Protein AF-A0A327WNT6-F1 (afdb_monomer_lite)

Secondary structure (DSSP, 8-state):
-PPPSSGGGS-TT---S-HHHHHHHHHHHHHHHHHHHHHHHHHHHHH---TTSPPGGGGS-HHHHHHHHHHHHTT-HHHHHHHH---

Foldseek 3Di:
DDDDPDPVPPPPVPPVADPVNVVVVVVVVLVVVLVVLVVVVVVCVVVPVDPPDLRVLVVDDPVSSVVSCCVPVVPPVPVVVVNVPPD

Structure (mmCIF, N/CA/C/O backbone):
data_AF-A0A327WNT6-F1
#
_entry.id   AF-A0A327WNT6-F1
#
loop_
_atom_site.group_PDB
_atom_site.id
_atom_site.type_symbol
_atom_site.label_atom_id
_atom_site.label_alt_id
_atom_site.label_comp_id
_atom_site.label_asym_id
_atom_site.label_entity_id
_atom_site.label_seq_id
_atom_site.pdbx_PDB_ins_code
_atom_site.Cartn_x
_atom_site.Cartn_y
_atom_site.Cartn_z
_atom_site.occupancy
_atom_site.B_iso_or_equiv
_atom_site.auth_seq_id
_atom_site.auth_comp_id
_atom_site.auth_asym_id
_atom_site.auth_atom_id
_atom_site.pdbx_PDB_model_num
ATOM 1 N N . MET A 1 1 ? -25.285 -26.375 23.041 1.00 40.78 1 MET A N 1
ATOM 2 C CA . MET A 1 1 ? -25.088 -24.921 22.870 1.00 40.78 1 MET A CA 1
ATOM 3 C C . MET A 1 1 ? -26.391 -24.250 23.251 1.00 40.78 1 MET A C 1
ATOM 5 O O . MET A 1 1 ? -27.400 -24.555 22.630 1.00 40.78 1 MET A O 1
ATOM 9 N N . CYS A 1 2 ? -26.402 -23.461 24.322 1.00 55.81 2 CYS A N 1
ATOM 10 C CA . CYS A 1 2 ? -27.621 -22.830 24.825 1.00 55.81 2 CYS A CA 1
ATOM 11 C C . CYS A 1 2 ? -27.696 -21.404 24.282 1.00 55.81 2 CYS A C 1
ATOM 13 O O . CYS A 1 2 ? -26.819 -20.596 24.575 1.00 55.81 2 CYS A O 1
ATOM 15 N N . PHE A 1 3 ? -28.720 -21.119 23.478 1.00 61.81 3 PHE A N 1
ATOM 16 C CA . PHE A 1 3 ? -29.097 -19.746 23.150 1.00 61.81 3 PHE A CA 1
ATOM 17 C C . PHE A 1 3 ? -29.513 -19.015 24.440 1.00 61.81 3 PHE A C 1
ATOM 19 O O . PHE A 1 3 ? -30.145 -19.642 25.298 1.00 61.81 3 PHE A O 1
ATOM 26 N N . PRO A 1 4 ? -29.166 -17.728 24.610 1.00 75.56 4 PRO A N 1
ATOM 27 C CA . PRO A 1 4 ? -29.518 -16.988 25.813 1.00 75.56 4 PRO A CA 1
ATOM 28 C C . PRO A 1 4 ? -31.048 -16.861 25.961 1.00 75.56 4 PRO A C 1
ATOM 30 O O . PRO A 1 4 ? -31.745 -16.656 24.966 1.00 75.56 4 PRO A O 1
ATOM 33 N N . PRO A 1 5 ? -31.589 -16.968 27.190 1.00 75.44 5 PRO A N 1
ATOM 34 C CA . PRO A 1 5 ? -33.027 -16.918 27.469 1.00 75.44 5 PRO A CA 1
ATOM 35 C C . PRO A 1 5 ? -33.699 -15.568 27.166 1.00 75.44 5 PRO A C 1
ATOM 37 O O . PRO A 1 5 ? -34.927 -15.497 27.176 1.00 75.44 5 PRO A O 1
ATOM 40 N N . SER A 1 6 ? -32.944 -14.498 26.897 1.00 75.19 6 SER A N 1
ATOM 41 C CA . SER A 1 6 ? -33.509 -13.208 26.491 1.00 75.19 6 SER A CA 1
ATOM 42 C C . SER A 1 6 ? -32.599 -12.427 25.539 1.00 75.19 6 SER A C 1
ATOM 44 O O . SER A 1 6 ? -31.373 -12.492 25.621 1.00 75.19 6 SER A O 1
ATOM 46 N N . LEU A 1 7 ? -33.215 -11.611 24.674 1.00 65.88 7 LEU A N 1
ATOM 47 C CA . LEU A 1 7 ? -32.515 -10.705 23.748 1.00 65.88 7 LEU A CA 1
ATOM 48 C C . LEU A 1 7 ? -31.669 -9.641 24.469 1.00 65.88 7 LEU A C 1
ATOM 50 O O . LEU A 1 7 ? -30.756 -9.087 23.878 1.00 65.88 7 LEU A O 1
ATOM 54 N N . SER A 1 8 ? -31.948 -9.367 25.746 1.00 68.12 8 SER A N 1
ATOM 55 C CA . SER A 1 8 ? -31.175 -8.437 26.580 1.00 68.12 8 SER A CA 1
ATOM 56 C C . SER A 1 8 ? -29.828 -8.999 27.050 1.00 68.12 8 SER A C 1
ATOM 58 O O . SER A 1 8 ? -29.014 -8.250 27.573 1.00 68.12 8 SER A O 1
ATOM 60 N N . GLN A 1 9 ? -29.619 -10.314 26.926 1.00 64.69 9 GLN A N 1
ATOM 61 C CA . GLN A 1 9 ? -28.339 -10.982 27.190 1.00 64.69 9 GLN A CA 1
ATOM 62 C C . GLN A 1 9 ? -27.516 -11.172 25.911 1.00 64.69 9 GLN A C 1
ATOM 64 O O . GLN A 1 9 ? -26.388 -11.656 25.972 1.00 64.69 9 GLN A O 1
ATOM 69 N N . ILE A 1 10 ? -28.087 -10.822 24.756 1.00 64.94 10 ILE A N 1
ATOM 70 C CA . ILE A 1 10 ? -27.353 -10.739 23.502 1.00 64.94 10 ILE A CA 1
ATOM 71 C C . IL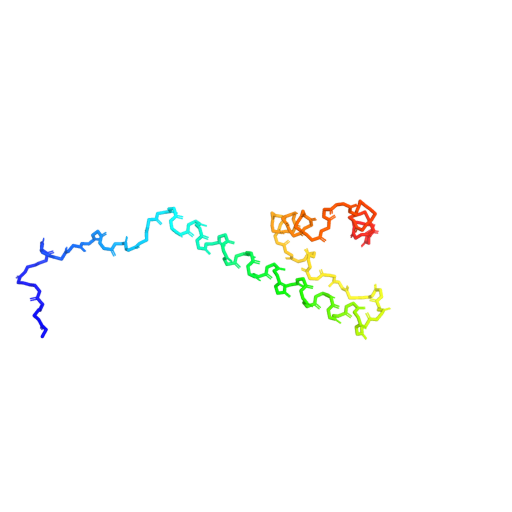E A 1 10 ? -26.638 -9.396 23.528 1.00 64.94 10 ILE A C 1
ATOM 73 O O . ILE A 1 10 ? -27.264 -8.344 23.397 1.00 64.94 10 ILE A O 1
ATOM 77 N N . ASP A 1 11 ? -25.331 -9.441 23.758 1.00 63.44 11 ASP A N 1
ATOM 78 C CA . ASP A 1 11 ? -24.498 -8.257 23.656 1.00 63.44 11 ASP A CA 1
ATOM 79 C C . ASP A 1 11 ? -24.334 -7.882 22.178 1.00 63.44 11 ASP A C 1
ATOM 81 O O . ASP A 1 11 ? -23.564 -8.488 21.436 1.00 63.44 11 ASP A O 1
ATOM 85 N N . PHE A 1 12 ? -25.107 -6.894 21.728 1.00 56.75 12 PHE A N 1
ATOM 86 C CA . PHE A 1 12 ? -24.985 -6.339 20.379 1.00 56.75 12 PHE A CA 1
ATOM 87 C C . PHE A 1 12 ? -23.760 -5.418 20.229 1.00 56.75 12 PHE A C 1
ATOM 89 O O . PHE A 1 12 ? -23.491 -4.961 19.118 1.00 56.75 12 PHE A O 1
ATOM 96 N N . TYR A 1 13 ? -23.006 -5.154 21.309 1.00 58.38 13 TYR A N 1
ATOM 97 C CA . TYR A 1 13 ? -21.713 -4.465 21.249 1.00 58.38 13 TYR A CA 1
ATOM 98 C C . 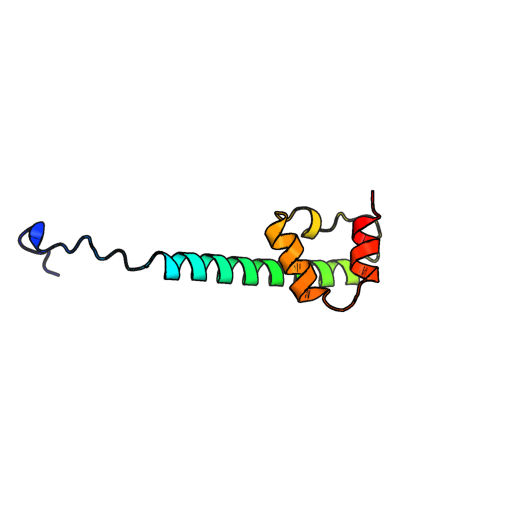TYR A 1 13 ? -20.551 -5.385 20.870 1.00 58.38 13 TYR A C 1
ATOM 100 O O . TYR A 1 13 ? -19.425 -4.905 20.760 1.00 58.38 13 TYR A O 1
ATOM 108 N N . ASP A 1 14 ? -20.817 -6.650 20.530 1.00 59.47 14 ASP A N 1
ATOM 109 C CA . ASP A 1 14 ? -19.861 -7.539 19.859 1.00 59.47 14 ASP A CA 1
ATOM 110 C C . ASP A 1 14 ? -19.595 -7.119 18.391 1.00 59.47 14 ASP A C 1
ATOM 112 O O . ASP A 1 1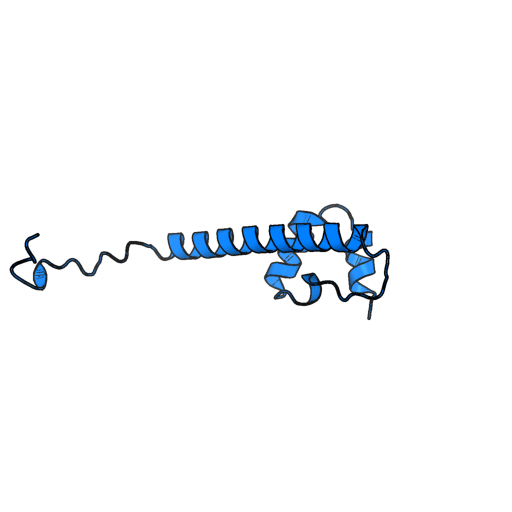4 ? -19.458 -7.935 17.481 1.00 59.47 14 ASP A O 1
ATOM 116 N N . SER A 1 15 ? -19.520 -5.811 18.120 1.00 63.31 15 SER A N 1
ATOM 117 C CA . SER A 1 15 ? -18.753 -5.315 16.982 1.00 63.31 15 SER A CA 1
ATOM 118 C C . SER A 1 15 ? -17.286 -5.495 17.344 1.00 63.31 15 SER A C 1
ATOM 120 O O . SER A 1 15 ? -16.642 -4.591 17.863 1.00 63.31 15 SER A O 1
ATOM 122 N N . GLN A 1 16 ? -16.776 -6.699 17.086 1.00 68.38 16 GLN A N 1
ATOM 123 C CA . GLN A 1 16 ? -15.416 -7.169 17.389 1.00 68.38 16 GLN A CA 1
ATOM 124 C C . GLN A 1 16 ? -14.281 -6.328 16.769 1.00 68.38 16 GLN A C 1
ATOM 126 O O . GLN A 1 16 ? -13.113 -6.675 16.917 1.00 68.38 16 GLN A O 1
ATOM 131 N N . LEU A 1 17 ? -14.600 -5.246 16.055 1.00 65.81 17 LEU A N 1
ATOM 132 C CA . LEU A 1 17 ? -13.645 -4.345 15.428 1.00 65.81 17 LEU A CA 1
ATOM 133 C C . LEU A 1 17 ? -14.028 -2.906 15.752 1.00 65.81 17 LEU A C 1
ATOM 135 O O . LEU A 1 17 ? -15.104 -2.426 15.384 1.00 65.81 17 LEU A O 1
ATOM 139 N N . THR A 1 18 ? -13.119 -2.207 16.418 1.00 81.31 18 THR A N 1
ATOM 140 C CA . THR A 1 18 ? -13.223 -0.763 16.588 1.00 81.31 18 THR A CA 1
ATOM 141 C C . THR A 1 18 ? -12.992 -0.058 15.245 1.00 81.31 18 THR A C 1
ATOM 143 O O . THR A 1 18 ? -12.455 -0.627 14.289 1.00 81.31 18 THR A O 1
ATOM 146 N N . GLY A 1 19 ? -13.378 1.218 15.146 1.00 79.38 19 GLY A N 1
ATOM 147 C CA . GLY A 1 19 ? -13.075 2.025 13.957 1.00 79.38 19 GLY A CA 1
ATOM 148 C C . GLY A 1 19 ? -11.569 2.151 13.682 1.00 79.38 19 GLY A C 1
ATOM 149 O O . GLY A 1 19 ? -11.161 2.280 12.525 1.00 79.38 19 GLY A O 1
ATOM 150 N N . GLU A 1 20 ? -10.742 2.062 14.726 1.00 84.62 20 GLU A N 1
ATOM 151 C CA . GLU A 1 20 ? -9.281 2.037 14.618 1.00 84.62 20 GLU A CA 1
ATOM 152 C C . GLU A 1 20 ? -8.795 0.721 13.997 1.00 84.62 20 GLU A C 1
ATOM 154 O O . GLU A 1 20 ? -8.001 0.756 13.057 1.00 84.62 20 GLU A O 1
ATOM 159 N N . ASP A 1 21 ? -9.349 -0.419 14.421 1.00 83.25 21 ASP A N 1
ATOM 160 C CA . ASP A 1 21 ? -9.003 -1.737 13.868 1.00 83.25 21 ASP A CA 1
ATOM 161 C C . ASP A 1 21 ? -9.347 -1.841 12.376 1.00 83.25 21 ASP A C 1
ATOM 163 O O . ASP A 1 21 ? -8.560 -2.350 11.576 1.00 83.25 21 ASP A O 1
ATOM 167 N N . LEU A 1 22 ? -10.504 -1.304 11.973 1.00 82.75 22 LEU A N 1
ATOM 168 C CA . LEU A 1 22 ? -10.904 -1.240 10.563 1.00 82.75 22 LEU A CA 1
ATOM 169 C C . LEU A 1 22 ? -9.970 -0.344 9.748 1.00 82.75 22 LEU A C 1
ATOM 171 O O . LEU A 1 22 ? -9.577 -0.703 8.637 1.00 82.75 22 LEU A O 1
ATOM 175 N N . SER A 1 23 ? -9.593 0.807 10.304 1.00 84.69 23 SER A N 1
ATOM 176 C CA . SER A 1 23 ? -8.669 1.734 9.648 1.00 84.69 23 SER A CA 1
ATOM 177 C C . SER A 1 23 ? -7.297 1.089 9.447 1.00 84.69 23 SER A C 1
ATOM 179 O O . SER A 1 23 ? -6.726 1.182 8.360 1.00 84.69 23 SER A O 1
ATOM 181 N N . GLN A 1 24 ? -6.799 0.367 10.452 1.00 85.31 24 GLN A N 1
ATOM 182 C CA . GLN A 1 24 ? -5.532 -0.352 10.360 1.00 85.31 24 GLN A CA 1
ATOM 183 C C . GLN A 1 24 ? -5.599 -1.503 9.347 1.00 85.31 24 GLN A C 1
ATOM 185 O O . GLN A 1 24 ? -4.696 -1.652 8.526 1.00 85.31 24 GLN A O 1
ATOM 190 N N . ALA A 1 25 ? -6.694 -2.268 9.327 1.00 86.12 25 ALA A N 1
ATOM 191 C CA . ALA A 1 25 ? -6.882 -3.351 8.364 1.00 86.12 25 ALA A CA 1
ATOM 192 C C . ALA A 1 25 ? -6.910 -2.850 6.908 1.00 86.12 25 ALA A C 1
ATOM 194 O O . ALA A 1 25 ? -6.358 -3.504 6.018 1.00 86.12 25 ALA A O 1
ATOM 195 N N . ILE A 1 26 ? -7.512 -1.679 6.658 1.00 86.56 26 ILE A N 1
ATOM 196 C CA . ILE A 1 26 ? -7.495 -1.028 5.340 1.00 86.56 26 ILE A CA 1
ATOM 197 C C . ILE A 1 26 ? -6.060 -0.666 4.948 1.00 86.56 26 ILE A C 1
ATOM 199 O O . ILE A 1 26 ? -5.626 -1.008 3.848 1.00 86.56 26 ILE A O 1
ATOM 203 N N . ILE A 1 27 ? -5.301 -0.038 5.852 1.00 89.00 27 ILE A N 1
ATOM 204 C CA . ILE A 1 27 ? -3.902 0.339 5.604 1.00 89.00 27 ILE A CA 1
ATOM 205 C C . ILE A 1 27 ? -3.051 -0.896 5.283 1.00 89.00 27 ILE A C 1
ATOM 207 O O . ILE A 1 27 ? -2.286 -0.876 4.316 1.00 89.00 27 ILE A O 1
ATOM 211 N N . ASP A 1 28 ? -3.208 -1.974 6.050 1.00 89.69 28 ASP A N 1
ATOM 212 C CA . ASP A 1 28 ? -2.467 -3.223 5.864 1.00 89.69 28 ASP A CA 1
ATOM 213 C C . ASP A 1 28 ? -2.805 -3.893 4.525 1.00 89.69 28 ASP A C 1
ATOM 215 O O . ASP A 1 28 ? -1.928 -4.433 3.842 1.00 89.69 28 ASP A O 1
ATOM 219 N N . HIS A 1 29 ? -4.080 -3.860 4.132 1.00 89.88 29 HIS A N 1
ATOM 220 C CA . HIS A 1 29 ? -4.528 -4.365 2.839 1.00 89.88 29 HIS A CA 1
ATOM 221 C C . HIS A 1 29 ? -3.936 -3.550 1.681 1.00 89.88 29 HIS A C 1
ATOM 223 O O . HIS A 1 29 ? -3.397 -4.122 0.730 1.00 89.88 29 HIS A O 1
ATOM 229 N N . GLU A 1 30 ? -3.990 -2.220 1.761 1.00 88.75 30 GLU A N 1
ATOM 230 C CA . GLU A 1 30 ? -3.389 -1.330 0.764 1.00 88.75 30 GLU A CA 1
ATOM 231 C C . GLU A 1 30 ? -1.887 -1.583 0.620 1.00 88.75 30 GLU A C 1
ATOM 233 O O . GLU A 1 30 ? -1.376 -1.683 -0.494 1.00 88.75 30 GLU A O 1
ATOM 238 N N . ASP A 1 31 ? -1.176 -1.752 1.733 1.00 88.88 31 ASP A N 1
ATOM 239 C CA . ASP A 1 31 ? 0.262 -2.002 1.734 1.00 88.88 31 ASP A CA 1
ATOM 240 C C . ASP A 1 31 ? 0.636 -3.338 1.075 1.00 88.88 31 ASP A C 1
ATOM 242 O O . ASP A 1 31 ? 1.630 -3.404 0.340 1.00 88.88 31 ASP A O 1
ATOM 246 N N . LYS A 1 32 ? -0.166 -4.389 1.295 1.00 89.88 32 LYS A N 1
ATOM 247 C CA . LYS A 1 32 ? -0.018 -5.678 0.599 1.00 89.88 32 LYS A CA 1
ATOM 248 C C . LYS A 1 32 ? -0.238 -5.519 -0.900 1.00 89.88 32 LYS A C 1
ATOM 250 O O . LYS A 1 32 ? 0.593 -5.974 -1.685 1.00 89.88 32 LYS A O 1
ATOM 255 N N . TRP A 1 33 ? -1.302 -4.822 -1.292 1.00 87.25 33 TRP A N 1
ATOM 256 C CA . TRP A 1 33 ? -1.614 -4.603 -2.700 1.00 87.25 33 TRP A CA 1
ATOM 257 C C . TRP A 1 33 ? -0.515 -3.812 -3.421 1.00 87.25 33 TRP A C 1
ATOM 259 O O . TRP A 1 33 ? -0.056 -4.214 -4.490 1.00 87.25 33 TRP A O 1
ATOM 269 N N . LEU A 1 34 ? -0.002 -2.740 -2.808 1.00 86.25 34 LEU A N 1
ATOM 270 C CA . LEU A 1 34 ? 1.119 -1.971 -3.356 1.00 86.25 34 LEU A CA 1
ATOM 271 C C . LEU A 1 34 ? 2.376 -2.837 -3.556 1.00 86.25 34 LEU A C 1
ATOM 273 O O . LEU A 1 34 ? 3.085 -2.677 -4.553 1.00 86.25 34 LEU A O 1
ATOM 277 N N . ALA A 1 35 ? 2.647 -3.777 -2.647 1.00 87.31 35 ALA A N 1
ATOM 278 C CA . ALA A 1 35 ? 3.774 -4.698 -2.777 1.00 87.31 35 ALA A CA 1
ATOM 279 C C . ALA A 1 35 ? 3.600 -5.693 -3.937 1.00 87.31 35 ALA A C 1
ATOM 281 O O . ALA A 1 35 ? 4.573 -6.012 -4.625 1.00 87.31 35 ALA A O 1
ATOM 282 N N . GLU A 1 36 ? 2.381 -6.174 -4.178 1.00 87.25 36 GLU A N 1
ATOM 283 C CA . GLU A 1 36 ? 2.066 -7.026 -5.330 1.00 87.25 36 GLU A CA 1
ATOM 284 C C . GLU A 1 36 ? 2.219 -6.271 -6.650 1.00 87.25 36 GLU A C 1
ATOM 286 O O . GLU A 1 36 ? 2.880 -6.768 -7.564 1.00 87.25 36 GLU A O 1
ATOM 291 N N . VAL A 1 37 ? 1.706 -5.038 -6.721 1.00 83.81 37 VAL A N 1
ATOM 292 C CA . VAL A 1 37 ? 1.870 -4.153 -7.885 1.00 83.81 37 VAL A CA 1
ATOM 293 C C . VAL A 1 37 ? 3.353 -3.926 -8.186 1.00 83.81 37 VAL A C 1
ATOM 295 O O . VAL A 1 37 ? 3.773 -4.052 -9.335 1.00 83.81 37 VAL A O 1
ATOM 298 N N . TYR A 1 38 ? 4.173 -3.667 -7.161 1.00 83.44 38 TYR A N 1
ATOM 299 C CA . TYR A 1 38 ? 5.617 -3.494 -7.334 1.00 83.44 38 TYR A CA 1
ATOM 300 C C . TYR A 1 38 ? 6.296 -4.759 -7.878 1.00 83.44 38 TYR A C 1
ATOM 302 O O . TYR A 1 38 ? 7.119 -4.683 -8.795 1.00 83.44 38 TYR A O 1
ATOM 310 N N . LYS A 1 39 ? 5.952 -5.936 -7.337 1.00 83.81 39 LYS A N 1
ATOM 311 C CA . LYS A 1 39 ? 6.488 -7.223 -7.811 1.00 83.81 39 LYS A CA 1
ATOM 312 C C . LYS A 1 39 ? 6.107 -7.486 -9.265 1.00 83.81 39 LYS A C 1
ATOM 314 O O . LYS A 1 39 ? 6.970 -7.879 -10.048 1.00 83.81 39 LYS A O 1
ATOM 319 N N . PHE A 1 40 ? 4.848 -7.242 -9.621 1.00 82.44 40 PHE A N 1
ATOM 320 C CA . PHE A 1 40 ? 4.357 -7.396 -10.985 1.00 82.44 40 PHE A CA 1
ATOM 321 C C . PHE A 1 40 ? 5.083 -6.456 -11.953 1.00 82.44 40 PHE A C 1
ATOM 323 O O . PHE A 1 40 ? 5.573 -6.901 -12.991 1.00 82.44 40 PHE A O 1
ATOM 330 N N . GLN A 1 41 ? 5.239 -5.181 -11.584 1.00 76.62 41 GLN A N 1
ATOM 331 C CA . GLN A 1 41 ? 5.963 -4.208 -12.399 1.00 76.62 41 GLN A CA 1
ATOM 332 C C . GLN A 1 41 ? 7.432 -4.609 -12.595 1.00 76.62 41 GLN A C 1
ATOM 334 O O . GLN A 1 41 ? 7.930 -4.642 -13.711 1.00 76.62 41 GLN A O 1
ATOM 339 N N . ARG A 1 42 ? 8.120 -5.047 -11.535 1.00 76.06 42 ARG A N 1
ATOM 340 C CA . ARG A 1 42 ? 9.507 -5.539 -11.630 1.00 76.06 42 ARG A CA 1
ATOM 341 C C . ARG A 1 42 ? 9.654 -6.790 -12.493 1.00 76.06 42 ARG A C 1
ATOM 343 O O . ARG A 1 42 ? 10.732 -7.011 -13.040 1.00 76.06 42 ARG A O 1
ATOM 350 N N . HIS A 1 43 ? 8.633 -7.641 -12.554 1.00 74.88 43 HIS A N 1
ATOM 351 C CA . HIS A 1 43 ? 8.647 -8.831 -13.401 1.00 74.88 43 HIS A CA 1
ATOM 352 C C . HIS A 1 43 ? 8.408 -8.467 -14.869 1.00 74.88 43 HIS A C 1
ATOM 354 O O . HIS A 1 43 ? 9.160 -8.907 -15.734 1.00 74.88 43 HIS A O 1
ATOM 360 N N . THR A 1 44 ? 7.426 -7.604 -15.130 1.00 68.75 44 THR A N 1
ATOM 361 C CA . THR A 1 44 ? 7.106 -7.116 -16.479 1.00 68.75 44 THR A CA 1
ATOM 362 C C . THR A 1 44 ? 8.241 -6.289 -17.074 1.00 68.75 44 THR A C 1
ATOM 364 O O . THR A 1 44 ? 8.666 -6.611 -18.176 1.00 68.75 44 THR A O 1
ATOM 367 N N . ASP A 1 45 ? 8.836 -5.358 -16.323 1.00 67.81 45 ASP A N 1
ATOM 368 C CA . ASP A 1 45 ? 10.001 -4.568 -16.765 1.00 67.81 45 ASP A CA 1
ATOM 369 C C . ASP A 1 45 ? 11.220 -5.450 -17.110 1.00 67.81 45 ASP A C 1
ATOM 371 O O . ASP A 1 45 ? 12.035 -5.103 -17.962 1.00 67.81 45 ASP A O 1
ATOM 375 N N . LYS A 1 46 ? 11.380 -6.596 -16.430 1.00 65.19 46 LYS A N 1
ATOM 376 C CA . LYS A 1 46 ? 12.467 -7.554 -16.704 1.00 65.19 46 LYS A CA 1
ATOM 377 C C . LYS A 1 46 ? 12.193 -8.439 -17.916 1.00 65.19 46 LYS A C 1
ATOM 379 O O . LYS A 1 46 ? 13.143 -8.877 -18.557 1.00 65.19 46 LYS A O 1
ATOM 384 N N . GLN A 1 47 ? 10.930 -8.774 -18.159 1.00 58.03 47 GLN A N 1
ATOM 385 C CA . GLN A 1 47 ? 10.526 -9.735 -19.184 1.00 58.03 47 GLN A CA 1
ATOM 386 C C . GLN A 1 47 ? 10.230 -9.058 -20.527 1.00 58.03 47 GLN A C 1
ATOM 388 O O . GLN A 1 47 ? 10.494 -9.641 -21.574 1.00 58.03 47 GLN A O 1
ATOM 393 N N . TYR A 1 48 ? 9.732 -7.825 -20.491 1.00 54.91 48 TYR A N 1
ATOM 394 C CA . TYR A 1 48 ? 9.370 -7.029 -21.652 1.00 54.91 48 TYR A CA 1
ATOM 395 C C . TYR A 1 48 ? 10.110 -5.698 -21.536 1.00 54.91 48 TYR A C 1
ATOM 397 O O . TYR A 1 48 ? 9.705 -4.802 -20.804 1.00 54.91 48 TYR A O 1
ATOM 405 N N . SER A 1 49 ? 11.229 -5.564 -22.246 1.00 54.62 49 SER A N 1
ATOM 406 C CA . SER A 1 49 ? 12.006 -4.322 -22.354 1.00 54.62 49 SER A CA 1
ATOM 407 C C . SER A 1 49 ? 11.285 -3.254 -23.191 1.00 54.62 49 SER A C 1
ATOM 409 O O . SER A 1 49 ? 11.908 -2.571 -24.003 1.00 54.62 49 SER A O 1
ATOM 411 N N . GLU A 1 50 ? 9.962 -3.165 -23.090 1.00 53.09 50 GLU A N 1
ATOM 412 C CA . GLU A 1 50 ? 9.140 -2.405 -24.019 1.00 53.09 50 GLU A CA 1
ATOM 413 C C . GLU A 1 50 ? 8.550 -1.164 -23.359 1.00 53.09 50 GLU A C 1
ATOM 415 O O . GLU A 1 50 ? 7.767 -1.217 -22.414 1.00 53.09 50 GLU A O 1
ATOM 420 N N . HIS A 1 51 ? 8.874 -0.020 -23.957 1.00 54.69 51 HIS A N 1
ATOM 421 C CA . HIS A 1 51 ? 8.356 1.314 -23.657 1.00 54.69 51 HIS A CA 1
ATOM 422 C C . HIS A 1 51 ? 6.830 1.482 -23.858 1.00 54.69 51 HIS A C 1
ATOM 424 O O . HIS A 1 51 ? 6.332 2.606 -23.819 1.00 54.69 51 HIS A O 1
ATOM 430 N N . HIS A 1 52 ? 6.074 0.401 -24.081 1.00 50.28 52 HIS A N 1
ATOM 431 C CA . HIS A 1 52 ? 4.699 0.455 -24.588 1.00 50.28 52 HIS A CA 1
ATOM 432 C C . HIS A 1 52 ? 3.613 -0.034 -23.623 1.00 50.28 52 HIS A C 1
ATOM 434 O O . HIS A 1 52 ? 2.430 0.150 -23.912 1.00 50.28 52 HIS A O 1
ATOM 440 N N . THR A 1 53 ? 3.951 -0.582 -22.454 1.00 54.62 53 THR A N 1
ATOM 441 C CA . THR A 1 53 ? 2.933 -0.968 -21.466 1.00 54.62 53 THR A CA 1
ATOM 442 C C . THR A 1 53 ? 2.654 0.165 -20.481 1.00 54.62 53 THR A C 1
ATOM 444 O O . THR A 1 53 ? 3.542 0.629 -19.764 1.00 54.62 53 THR A O 1
ATOM 447 N N . CYS A 1 54 ? 1.399 0.621 -20.426 1.00 59.62 54 CYS A N 1
ATOM 448 C CA . CYS A 1 54 ? 0.950 1.586 -19.425 1.00 59.62 54 CYS A CA 1
ATOM 449 C C . CYS A 1 54 ? 1.195 1.017 -18.015 1.00 59.62 54 CYS A C 1
ATOM 451 O O . CYS A 1 54 ? 0.681 -0.046 -17.676 1.00 59.62 54 CYS A O 1
ATOM 453 N N . SER A 1 55 ? 2.000 1.706 -17.198 1.00 69.19 55 SER A N 1
ATOM 454 C CA . SER A 1 55 ? 2.306 1.259 -15.834 1.00 69.19 55 SER A CA 1
ATOM 455 C C . SER A 1 55 ? 1.025 1.153 -15.002 1.00 69.19 55 SER A C 1
ATOM 457 O O . SER A 1 55 ? 0.296 2.137 -14.867 1.00 69.19 55 SER A O 1
ATOM 459 N N . MET A 1 56 ? 0.783 -0.007 -14.381 1.00 72.00 56 MET A N 1
ATOM 460 C CA . MET A 1 56 ? -0.355 -0.231 -13.472 1.00 72.00 56 MET A CA 1
ATOM 461 C C . MET A 1 56 ? -0.433 0.800 -12.338 1.00 72.00 56 MET A C 1
ATOM 463 O O . MET A 1 56 ? -1.519 1.130 -11.867 1.00 72.00 56 MET A O 1
ATOM 467 N N . VAL A 1 57 ? 0.705 1.375 -11.945 1.00 75.19 57 VAL A N 1
ATOM 468 C CA . VAL A 1 57 ? 0.795 2.439 -10.935 1.00 75.19 57 VAL A CA 1
ATOM 469 C C . VAL A 1 57 ? 0.038 3.700 -11.367 1.00 75.19 57 VAL A C 1
ATOM 471 O O . VAL A 1 57 ? -0.458 4.447 -10.523 1.00 75.19 57 VAL A O 1
ATOM 474 N N . LYS A 1 58 ? -0.113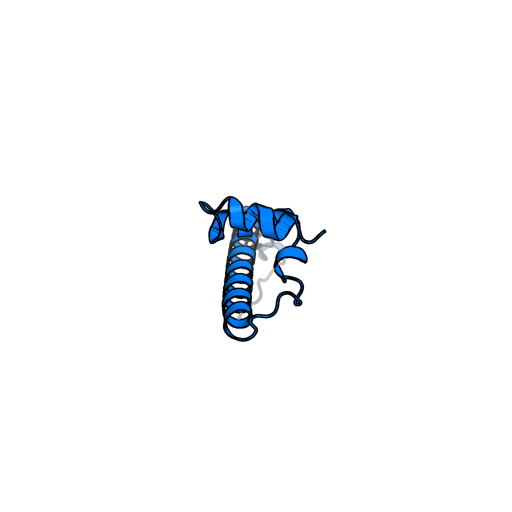 3.941 -12.677 1.00 73.69 58 LYS A N 1
ATOM 475 C CA . LYS A 1 58 ? -0.908 5.059 -13.207 1.00 73.69 58 LYS A CA 1
ATOM 476 C C . LYS A 1 58 ? -2.409 4.873 -12.968 1.00 73.69 58 LYS A C 1
ATOM 478 O O . LYS A 1 58 ? -3.096 5.876 -12.788 1.00 73.69 58 LYS A O 1
ATOM 483 N N . CYS A 1 59 ? -2.891 3.631 -12.921 1.00 79.25 59 CYS A N 1
ATOM 484 C CA . CYS A 1 59 ? -4.297 3.292 -12.677 1.00 79.25 59 CYS A CA 1
ATOM 485 C C . CYS A 1 59 ? -4.683 3.343 -11.190 1.00 79.25 59 CYS A C 1
ATOM 487 O O . CYS A 1 59 ? -5.866 3.268 -10.866 1.00 79.25 59 CYS A O 1
ATOM 489 N N . LEU A 1 60 ? -3.709 3.477 -10.282 1.00 80.81 60 LEU A N 1
ATOM 490 C CA . LEU A 1 60 ? -3.974 3.582 -8.851 1.00 80.81 60 LEU A CA 1
ATOM 491 C C . LEU A 1 60 ? -4.634 4.927 -8.491 1.00 80.81 60 LEU A C 1
ATOM 493 O O . LEU A 1 60 ? -4.281 5.968 -9.067 1.00 80.81 60 LEU A O 1
ATOM 497 N N . PRO A 1 61 ? -5.521 4.947 -7.476 1.00 84.06 61 PRO A N 1
ATOM 498 C CA . PRO A 1 61 ? -5.974 6.179 -6.841 1.00 84.06 61 PRO A CA 1
ATOM 499 C C . PRO A 1 61 ? -4.793 7.066 -6.435 1.00 84.06 61 PRO A C 1
ATOM 501 O O . PRO A 1 61 ? -3.759 6.567 -5.988 1.00 84.06 61 PRO A O 1
ATOM 504 N N . LYS A 1 62 ? -4.949 8.393 -6.550 1.00 82.75 62 LYS A N 1
ATOM 505 C CA . LYS A 1 62 ? -3.858 9.363 -6.332 1.00 82.75 62 LYS A CA 1
ATOM 506 C C . LYS A 1 62 ? -3.093 9.123 -5.021 1.00 82.75 62 LYS A C 1
ATOM 508 O O . LYS A 1 62 ? -1.872 9.080 -5.051 1.00 82.75 62 LYS A O 1
ATOM 513 N N . HIS A 1 63 ? -3.800 8.911 -3.912 1.00 83.12 63 HIS A N 1
ATOM 514 C CA . HIS A 1 63 ? -3.183 8.707 -2.598 1.00 83.12 63 HIS A CA 1
ATOM 515 C C . HIS A 1 63 ? -2.328 7.426 -2.524 1.00 83.12 63 HIS A C 1
ATOM 517 O O . HIS A 1 63 ? -1.232 7.454 -1.970 1.00 83.12 63 HIS A O 1
ATOM 523 N N . LEU A 1 64 ? -2.773 6.324 -3.137 1.00 83.44 64 LEU A N 1
ATOM 524 C CA . LEU A 1 64 ? -2.008 5.071 -3.201 1.00 83.44 64 LEU A CA 1
ATOM 525 C C . LEU A 1 64 ? -0.826 5.167 -4.148 1.00 83.44 64 LEU A C 1
ATOM 527 O O . LEU A 1 64 ? 0.242 4.636 -3.862 1.00 83.44 64 LEU A O 1
ATOM 531 N N . ARG A 1 65 ? -1.002 5.877 -5.259 1.00 84.62 65 ARG A N 1
ATOM 532 C CA . ARG A 1 65 ? 0.076 6.154 -6.199 1.00 84.62 65 ARG A CA 1
ATOM 533 C C . ARG A 1 65 ? 1.190 6.970 -5.543 1.00 84.62 65 ARG A C 1
ATOM 535 O O . ARG A 1 65 ? 2.360 6.627 -5.689 1.00 84.62 65 ARG A O 1
ATOM 542 N N . ASP A 1 66 ? 0.832 8.019 -4.811 1.00 82.62 66 ASP A N 1
ATOM 543 C CA . ASP A 1 66 ? 1.795 8.860 -4.102 1.00 82.62 66 ASP A CA 1
ATOM 544 C C . ASP A 1 66 ? 2.525 8.037 -3.019 1.00 82.62 66 ASP A C 1
ATOM 546 O O . ASP A 1 66 ? 3.757 8.010 -3.010 1.00 82.62 66 ASP A O 1
ATOM 550 N N . ARG A 1 67 ? 1.793 7.235 -2.223 1.00 84.88 67 ARG A N 1
ATOM 551 C CA . ARG A 1 67 ? 2.391 6.282 -1.261 1.00 84.88 67 ARG A CA 1
ATOM 552 C C . ARG A 1 67 ? 3.321 5.270 -1.925 1.00 84.88 67 ARG A C 1
ATOM 554 O O . ARG A 1 67 ? 4.394 4.992 -1.399 1.00 84.88 67 ARG A O 1
ATOM 561 N N . PHE A 1 68 ? 2.946 4.720 -3.076 1.00 84.94 68 PHE A N 1
ATOM 562 C CA . PHE A 1 68 ? 3.777 3.778 -3.822 1.00 84.94 68 PHE A CA 1
ATOM 563 C C . PHE A 1 68 ? 5.099 4.418 -4.262 1.00 84.94 68 PHE A C 1
ATOM 565 O O . PHE A 1 68 ? 6.166 3.826 -4.091 1.00 84.94 68 PHE A O 1
ATOM 572 N N . TYR A 1 69 ? 5.055 5.646 -4.785 1.00 78.62 69 TYR A N 1
ATOM 573 C CA . TYR A 1 69 ? 6.262 6.371 -5.177 1.00 78.62 69 TYR A CA 1
ATOM 574 C C . TYR A 1 69 ? 7.120 6.799 -3.993 1.00 78.62 69 TYR A C 1
ATOM 576 O O . TYR A 1 69 ? 8.343 6.863 -4.127 1.00 78.62 69 TYR A O 1
ATOM 584 N N . ASP A 1 70 ? 6.521 7.145 -2.858 1.00 82.94 70 ASP A N 1
ATOM 585 C CA . ASP A 1 70 ? 7.268 7.390 -1.625 1.00 82.94 70 ASP A CA 1
ATOM 586 C C . ASP A 1 70 ? 7.947 6.102 -1.155 1.00 82.94 70 ASP A C 1
ATOM 588 O O . ASP A 1 70 ? 9.134 6.115 -0.867 1.00 82.94 70 ASP A O 1
ATOM 592 N N . LYS A 1 71 ? 7.248 4.967 -1.176 1.00 83.31 71 LYS A N 1
ATOM 593 C CA . LYS A 1 71 ? 7.764 3.697 -0.649 1.00 83.31 71 LYS A CA 1
ATOM 594 C C . LYS A 1 71 ? 8.849 3.056 -1.517 1.00 83.31 71 LYS A C 1
ATOM 596 O O . LYS A 1 71 ? 9.821 2.530 -0.985 1.00 83.31 71 LYS A O 1
ATOM 601 N N . TYR A 1 72 ? 8.687 3.068 -2.841 1.00 80.81 72 TYR A N 1
ATOM 602 C CA . TYR A 1 72 ? 9.549 2.303 -3.758 1.00 80.81 72 TYR A CA 1
ATOM 603 C C . TYR A 1 72 ? 10.491 3.159 -4.608 1.00 80.81 72 TYR A C 1
ATOM 605 O O . TYR A 1 72 ? 11.411 2.622 -5.224 1.00 80.81 72 TYR A O 1
ATOM 613 N N . TYR A 1 73 ? 10.285 4.478 -4.641 1.00 74.31 73 TYR A N 1
ATOM 614 C CA . TYR A 1 73 ? 11.080 5.412 -5.446 1.00 74.31 73 TYR A CA 1
ATOM 615 C C . TYR A 1 73 ? 11.617 6.602 -4.633 1.00 74.31 73 TYR A C 1
ATOM 617 O O . TYR A 1 73 ? 12.148 7.553 -5.219 1.00 74.31 73 TYR A O 1
ATOM 625 N N . SER A 1 74 ? 11.532 6.569 -3.296 1.00 65.94 74 SER A N 1
ATOM 626 C CA . SER A 1 74 ? 12.220 7.538 -2.436 1.00 65.94 74 SER A CA 1
ATOM 627 C C . SER A 1 74 ? 13.721 7.521 -2.729 1.00 65.94 74 SER A C 1
ATOM 629 O O . SER A 1 74 ? 14.387 6.509 -2.527 1.00 65.94 74 SER A O 1
ATOM 631 N N . GLY A 1 75 ? 14.250 8.639 -3.227 1.00 61.72 75 GLY A N 1
ATOM 632 C CA . GLY A 1 75 ? 15.670 8.806 -3.559 1.00 61.72 75 GLY A CA 1
ATOM 633 C C . GLY A 1 75 ? 15.986 8.855 -5.056 1.00 61.72 75 GLY A C 1
ATOM 634 O O . GLY A 1 75 ? 17.056 9.328 -5.421 1.00 61.72 75 GLY A O 1
ATOM 635 N N . ASN A 1 76 ? 15.054 8.476 -5.938 1.00 59.28 76 ASN A N 1
ATOM 636 C CA . ASN A 1 76 ? 15.255 8.529 -7.390 1.00 59.28 76 ASN A CA 1
ATOM 637 C C . ASN A 1 76 ? 14.322 9.554 -8.049 1.00 59.28 76 ASN A C 1
ATOM 639 O O . ASN A 1 76 ? 13.283 9.233 -8.631 1.00 59.28 76 ASN A O 1
ATOM 643 N N . ARG A 1 77 ? 14.714 10.830 -7.948 1.00 57.56 77 ARG A N 1
ATOM 644 C CA . ARG A 1 77 ? 13.959 11.975 -8.484 1.00 57.56 77 ARG A CA 1
ATOM 645 C C . ARG A 1 77 ? 13.748 11.888 -10.004 1.00 57.56 77 ARG A C 1
ATOM 647 O O . ARG A 1 77 ? 12.686 12.269 -10.478 1.00 57.56 77 ARG A O 1
ATOM 654 N N . LEU A 1 78 ? 14.707 11.313 -10.735 1.00 55.44 78 LEU A N 1
ATOM 655 C CA . LEU A 1 78 ? 14.639 11.110 -12.190 1.00 55.44 78 LEU A CA 1
ATOM 656 C C . LEU A 1 78 ? 13.547 10.103 -12.595 1.00 55.44 78 LEU A C 1
ATOM 658 O O . LEU A 1 78 ? 12.740 10.406 -13.466 1.00 55.44 78 LEU A O 1
ATOM 662 N N . LEU A 1 79 ? 13.418 8.972 -11.887 1.00 56.56 79 LEU A N 1
ATOM 663 C CA . LEU A 1 79 ? 12.355 7.981 -12.143 1.00 56.56 79 LEU A CA 1
ATOM 664 C C . LEU A 1 79 ? 10.949 8.543 -11.870 1.00 56.56 79 LEU A C 1
ATOM 666 O O . LEU A 1 79 ? 9.992 8.182 -12.552 1.00 56.56 79 LEU A O 1
ATOM 670 N N . ARG A 1 80 ? 10.815 9.467 -10.907 1.00 56.91 80 ARG A N 1
ATOM 671 C CA . ARG A 1 80 ? 9.555 10.198 -10.675 1.00 56.91 80 ARG A CA 1
ATOM 672 C C . ARG A 1 80 ? 9.192 11.143 -11.820 1.00 56.91 80 ARG A C 1
ATOM 674 O O . ARG A 1 80 ? 8.004 11.359 -12.060 1.00 56.91 80 ARG A O 1
ATOM 681 N N . GLU A 1 81 ? 10.180 11.744 -12.478 1.00 55.38 81 GLU A N 1
ATOM 682 C CA . GLU A 1 81 ? 9.956 12.704 -13.562 1.00 55.38 81 GLU A CA 1
ATOM 683 C C . GLU A 1 81 ? 9.747 12.025 -14.919 1.00 55.38 81 GLU A C 1
ATOM 685 O O . GLU A 1 81 ? 8.838 12.430 -15.641 1.00 55.38 81 GLU A O 1
ATOM 690 N N . ASP A 1 82 ? 10.482 10.960 -15.241 1.00 51.44 82 ASP A N 1
ATOM 691 C CA . ASP A 1 82 ? 10.318 10.238 -16.513 1.00 51.44 82 ASP A CA 1
ATOM 692 C C . ASP A 1 82 ? 8.934 9.582 -16.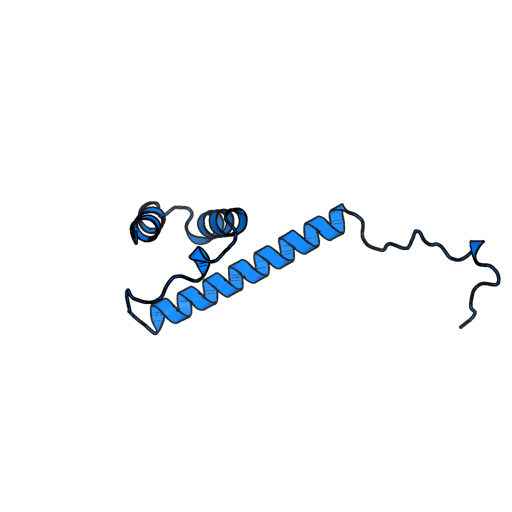638 1.00 51.44 82 ASP A C 1
ATOM 694 O O . ASP A 1 82 ? 8.311 9.626 -17.696 1.00 51.44 82 ASP A O 1
ATOM 698 N N . ILE A 1 83 ? 8.370 9.076 -15.536 1.00 52.47 83 ILE A N 1
ATOM 699 C CA . ILE A 1 83 ? 7.019 8.489 -15.538 1.00 52.47 83 ILE A CA 1
ATOM 700 C C . ILE A 1 83 ? 5.923 9.574 -15.600 1.00 52.47 83 ILE A C 1
ATOM 702 O O . ILE A 1 83 ? 4.834 9.320 -16.131 1.00 52.47 83 ILE A O 1
ATOM 706 N N . LYS A 1 84 ? 6.207 10.794 -15.110 1.00 51.41 84 LYS A N 1
ATOM 707 C CA . LYS A 1 84 ? 5.339 11.973 -15.294 1.00 51.41 84 LYS A CA 1
ATOM 708 C C . LYS A 1 84 ? 5.353 12.489 -16.737 1.00 51.41 84 LYS A C 1
ATOM 710 O O . LYS A 1 84 ? 4.332 13.010 -17.169 1.00 51.41 84 LYS A O 1
ATOM 715 N N . LYS A 1 85 ? 6.475 12.344 -17.453 1.00 47.81 85 LYS A N 1
ATOM 716 C CA . LYS A 1 85 ? 6.707 12.870 -18.811 1.00 47.81 85 LYS A CA 1
ATOM 717 C C . LYS A 1 85 ? 6.154 12.017 -19.957 1.00 47.81 85 LYS A C 1
ATOM 719 O O . LYS A 1 85 ? 6.208 12.459 -21.095 1.00 47.81 85 LYS A O 1
ATOM 724 N N . CYS A 1 86 ? 5.593 10.832 -19.711 1.00 46.88 86 CYS A N 1
ATOM 725 C CA . CYS A 1 86 ? 4.875 10.075 -20.753 1.00 46.88 86 CYS A CA 1
ATOM 726 C C . CYS A 1 86 ? 3.471 10.650 -21.065 1.00 46.88 86 CYS A C 1
ATOM 728 O O . CYS A 1 86 ? 2.521 9.876 -21.203 1.00 46.88 86 CYS A O 1
ATOM 730 N N . TYR A 1 87 ? 3.356 11.978 -21.134 1.00 41.31 87 TYR A N 1
ATOM 731 C CA . TYR A 1 87 ? 2.221 12.755 -21.630 1.00 41.31 87 TYR A CA 1
ATOM 732 C C . TYR A 1 87 ? 2.758 13.939 -22.428 1.00 41.31 87 TYR A C 1
ATOM 734 O O . TYR A 1 87 ? 3.594 14.678 -21.858 1.00 41.31 87 TYR A O 1
#

Sequence (87 aa):
MCFPPSLSQIDFYDSQLTGEDLSQAIIDHEDKWLAEVYKFQRHTDKQYSEHHTCSMVKCLPKHLRDRFYD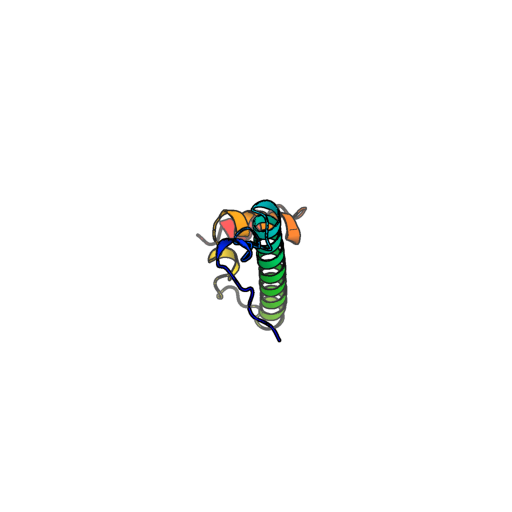KYYSGNRLLREDIKKCY

pLDDT: mean 71.32, std 13.49, range [40.78, 89.88]

Radius of gyration: 21.69 Å; chains: 1; bounding box: 49×38×52 Å

Organism: Larkinella arboricola (NCBI:txid643671)